Protein AF-A0A455U2U5-F1 (afdb_monomer_lite)

pLDDT: mean 88.4, std 13.2, range [47.06, 98.31]

Organism: NCBI:txid115553

Sequence (118 aa):
MPVDGQHLDSNATLELGVRPEHLVLEEQGPLSGQIEVLERLGGQTSLYVRMNDTLVTIMADGDVAHRVHDTVRFGFNPKCAHLFDADGLALPSLQQHPLAGLTRHDNRASDSPSEETA

Foldseek 3Di:
DQFDCVPPDPPFDKDKFADQAQKAFDQPAPAKFFFQDWAQPPQWIWTFTDGPPDTHIHIGGNPDPDDHGDMTHIYGDPQRMWIAGPVRHTTHGPDDDPCNPDDPVNPDDDPDDPPDDD

Secondary structure (DSSP, 8-state):
--B--TTS-TT---EEEE-GGGEEE-TT-SEEEEEEEEEE-SSEEEEEEEETTEEEEEEEETT----TT-EEEEEE-TTSEEEE-TTSPBPPBSSPPGGGG--TTTTS----------

Structure (mmCIF, N/CA/C/O backbone):
data_AF-A0A455U2U5-F1
#
_entry.id   AF-A0A455U2U5-F1
#
loop_
_atom_site.group_PDB
_atom_site.id
_atom_site.type_symbol
_atom_site.label_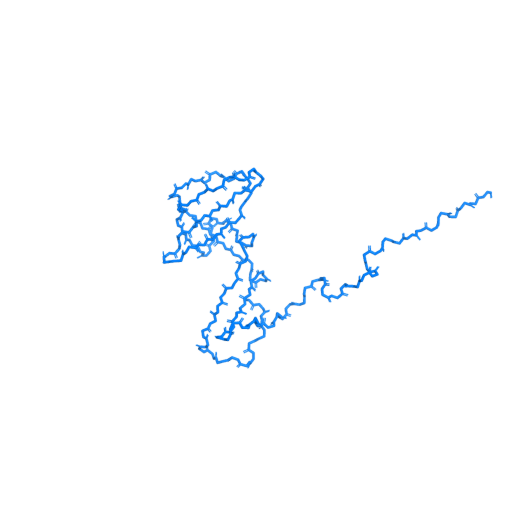atom_id
_atom_site.label_alt_id
_atom_site.label_comp_id
_atom_site.label_asym_id
_atom_site.label_entity_id
_atom_site.label_seq_id
_atom_site.pdbx_PDB_ins_code
_atom_site.Cartn_x
_atom_site.Cartn_y
_atom_site.Cartn_z
_atom_site.occupancy
_atom_site.B_iso_or_equiv
_atom_site.auth_seq_id
_atom_site.auth_comp_id
_atom_site.auth_asym_id
_atom_site.auth_atom_id
_atom_site.pdbx_PDB_model_num
ATOM 1 N N . MET A 1 1 ? 7.220 4.836 -10.128 1.00 88.25 1 MET A N 1
ATOM 2 C CA . MET A 1 1 ? 8.162 3.768 -9.733 1.00 88.25 1 MET A CA 1
ATOM 3 C C . MET A 1 1 ? 9.442 3.987 -10.530 1.00 88.25 1 MET A C 1
ATOM 5 O O . MET A 1 1 ? 9.318 4.077 -11.746 1.00 88.25 1 MET A O 1
ATOM 9 N N . PRO A 1 2 ? 10.625 4.169 -9.922 1.00 90.56 2 PRO A N 1
ATOM 10 C CA . PRO A 1 2 ? 11.875 4.356 -10.657 1.00 90.56 2 PRO A CA 1
ATOM 11 C C . PRO A 1 2 ? 12.521 2.997 -10.970 1.00 90.56 2 PRO A C 1
ATOM 13 O O . PRO A 1 2 ? 13.415 2.563 -10.250 1.00 90.56 2 PRO A O 1
ATOM 16 N N . VAL A 1 3 ? 12.067 2.316 -12.024 1.00 92.62 3 VAL A N 1
ATOM 17 C CA . VAL A 1 3 ? 12.614 1.019 -12.471 1.00 92.62 3 VAL A CA 1
ATOM 18 C C . VAL A 1 3 ? 13.022 1.067 -13.944 1.00 92.62 3 VAL A C 1
ATOM 20 O O . VAL A 1 3 ? 12.513 1.898 -14.696 1.00 92.62 3 VAL A O 1
ATOM 23 N N . ASP A 1 4 ? 13.949 0.201 -14.347 1.00 92.94 4 ASP A N 1
ATOM 24 C CA . ASP A 1 4 ? 14.400 0.070 -15.729 1.00 92.94 4 ASP A CA 1
ATOM 25 C C . ASP A 1 4 ? 13.422 -0.796 -16.530 1.00 92.94 4 ASP A C 1
ATOM 27 O O . ASP A 1 4 ? 13.313 -2.002 -16.314 1.00 92.94 4 ASP A O 1
ATOM 31 N N . GLY A 1 5 ? 12.693 -0.156 -17.444 1.00 90.12 5 GLY A N 1
ATOM 32 C CA . GLY A 1 5 ? 11.706 -0.791 -18.316 1.00 90.12 5 GLY A CA 1
ATOM 33 C C . GLY A 1 5 ? 12.076 -0.750 -19.798 1.00 90.12 5 GLY A C 1
ATOM 34 O O . GLY A 1 5 ? 11.195 -0.927 -20.630 1.00 90.12 5 GLY A O 1
ATOM 35 N N . GLN A 1 6 ? 13.339 -0.484 -20.155 1.00 90.88 6 GLN A N 1
ATOM 36 C CA . GLN A 1 6 ? 13.756 -0.271 -21.554 1.00 90.88 6 GLN A CA 1
ATOM 37 C C . GLN A 1 6 ? 13.444 -1.440 -22.501 1.00 90.88 6 GLN A C 1
ATOM 39 O O . GLN A 1 6 ? 13.320 -1.232 -23.705 1.00 90.88 6 GLN A O 1
ATOM 44 N N . HIS A 1 7 ? 13.315 -2.652 -21.964 1.00 87.56 7 HIS A N 1
ATOM 45 C CA . HIS A 1 7 ? 13.049 -3.869 -22.733 1.00 87.56 7 HIS A CA 1
ATOM 46 C C . HIS A 1 7 ? 11.567 -4.270 -22.745 1.00 87.56 7 HIS A C 1
ATOM 48 O O . HIS A 1 7 ? 11.234 -5.331 -23.262 1.00 87.56 7 HIS A O 1
ATOM 54 N N . LEU A 1 8 ? 10.683 -3.456 -22.159 1.00 90.81 8 LEU A N 1
ATOM 55 C CA . LEU A 1 8 ? 9.260 -3.761 -22.053 1.00 90.81 8 LEU A CA 1
ATOM 56 C C . LEU A 1 8 ? 8.462 -3.105 -23.176 1.00 90.81 8 LEU A C 1
ATOM 58 O O . LEU A 1 8 ? 8.679 -1.944 -23.529 1.00 90.81 8 LEU A O 1
ATOM 62 N N . ASP A 1 9 ? 7.462 -3.831 -23.670 1.00 92.50 9 ASP A N 1
ATOM 63 C CA . ASP A 1 9 ? 6.432 -3.257 -24.528 1.00 92.50 9 ASP A CA 1
ATOM 64 C C . ASP A 1 9 ? 5.612 -2.210 -23.762 1.00 92.50 9 ASP A C 1
ATOM 66 O O . ASP A 1 9 ? 5.306 -2.371 -22.580 1.00 92.50 9 ASP A O 1
ATOM 70 N N . SER A 1 10 ? 5.160 -1.153 -24.445 1.00 89.31 10 SER A N 1
ATOM 71 C CA . SER A 1 10 ? 4.381 -0.073 -23.810 1.00 89.31 10 SER A CA 1
ATOM 72 C C . SER A 1 10 ? 3.036 -0.523 -23.221 1.00 89.31 10 SER A C 1
ATOM 74 O O . SER A 1 10 ? 2.464 0.196 -22.407 1.00 89.31 10 SER A O 1
ATOM 76 N N . ASN A 1 11 ? 2.542 -1.699 -23.620 1.00 92.31 11 ASN A N 1
ATOM 77 C CA . ASN A 1 11 ? 1.312 -2.313 -23.111 1.00 92.31 11 ASN A CA 1
ATOM 78 C C . ASN A 1 11 ? 1.588 -3.555 -22.245 1.00 92.31 11 ASN A C 1
ATOM 80 O O . ASN A 1 11 ? 0.671 -4.340 -21.995 1.00 92.31 11 ASN A O 1
ATOM 84 N N . ALA A 1 12 ? 2.839 -3.768 -21.823 1.00 93.06 12 ALA A N 1
ATOM 85 C CA . ALA A 1 12 ? 3.182 -4.869 -20.938 1.00 93.06 12 ALA A CA 1
ATOM 86 C C . ALA A 1 12 ? 2.366 -4.774 -19.641 1.00 93.06 12 ALA A C 1
ATOM 88 O O . ALA A 1 12 ? 2.293 -3.724 -18.998 1.00 93.06 12 ALA A O 1
ATOM 89 N N . THR A 1 13 ? 1.736 -5.885 -19.264 1.00 95.38 13 THR A N 1
ATOM 90 C CA . THR A 1 13 ? 1.098 -6.013 -17.952 1.00 95.38 13 THR A CA 1
ATOM 91 C C . THR A 1 13 ? 2.178 -6.351 -16.938 1.00 95.38 13 THR A C 1
ATOM 93 O O . THR A 1 13 ? 2.967 -7.263 -17.165 1.00 95.38 13 THR A O 1
ATOM 96 N N . LEU A 1 14 ? 2.211 -5.601 -15.841 1.00 96.50 14 LEU A N 1
ATOM 97 C CA . LEU A 1 14 ? 3.195 -5.743 -14.774 1.00 96.50 14 LEU A CA 1
ATOM 98 C C . LEU A 1 14 ? 2.478 -5.960 -13.447 1.00 96.50 14 LEU A C 1
ATOM 100 O O . LEU A 1 14 ? 1.377 -5.444 -13.237 1.00 96.50 14 LEU A O 1
ATOM 104 N N . GLU A 1 15 ? 3.130 -6.666 -12.535 1.00 96.69 15 GLU A N 1
ATOM 105 C CA . GLU A 1 15 ? 2.661 -6.803 -11.161 1.00 96.69 15 GLU A CA 1
ATOM 106 C C . GLU A 1 15 ? 3.301 -5.727 -10.275 1.00 96.69 15 GLU A C 1
ATOM 108 O O . GLU A 1 15 ? 4.507 -5.488 -10.338 1.00 96.69 15 GLU A O 1
ATOM 113 N N . LEU A 1 16 ? 2.489 -5.066 -9.445 1.00 96.06 16 LEU A N 1
ATOM 114 C CA . LEU A 1 16 ? 2.936 -4.059 -8.483 1.00 96.06 16 LEU A CA 1
ATOM 115 C C . LEU A 1 16 ? 3.038 -4.676 -7.086 1.00 96.06 16 LEU A C 1
ATOM 117 O O . LEU A 1 16 ? 2.023 -5.011 -6.480 1.00 96.06 16 LEU A O 1
ATOM 121 N N . GLY A 1 17 ? 4.251 -4.734 -6.540 1.00 96.44 17 GLY A N 1
ATOM 122 C CA . GLY A 1 17 ? 4.499 -5.167 -5.167 1.00 96.44 17 GLY A CA 1
ATOM 123 C C . GLY A 1 17 ? 4.804 -3.996 -4.237 1.00 96.44 17 GLY A C 1
ATOM 124 O O . GLY A 1 17 ? 5.846 -3.355 -4.372 1.00 96.44 17 GLY A O 1
ATOM 125 N N . VAL A 1 18 ? 3.936 -3.755 -3.252 1.00 96.94 18 VAL A N 1
ATOM 126 C CA . VAL A 1 18 ? 4.149 -2.799 -2.150 1.00 96.94 18 VAL A CA 1
ATOM 127 C C . VAL A 1 18 ? 4.169 -3.582 -0.839 1.00 96.94 18 VAL A C 1
ATOM 129 O O . VAL A 1 18 ? 3.298 -4.419 -0.608 1.00 96.94 18 VAL A O 1
ATOM 132 N N . ARG A 1 19 ? 5.148 -3.323 0.032 1.00 96.50 19 ARG A N 1
ATOM 133 C CA . ARG A 1 19 ? 5.160 -3.932 1.370 1.00 96.50 19 ARG A CA 1
ATOM 134 C C . ARG A 1 19 ? 4.072 -3.305 2.260 1.00 96.50 19 ARG A C 1
ATOM 136 O O . ARG A 1 19 ? 3.874 -2.093 2.150 1.00 96.50 19 ARG A O 1
ATOM 143 N N . PRO A 1 20 ? 3.407 -4.066 3.149 1.00 97.44 20 PRO A N 1
ATOM 144 C CA . PRO A 1 20 ? 2.349 -3.542 4.020 1.00 97.44 20 PRO A CA 1
ATOM 145 C C . PRO A 1 20 ? 2.742 -2.303 4.832 1.00 97.44 20 PRO A C 1
ATOM 147 O O . PRO A 1 20 ? 1.946 -1.381 4.970 1.00 97.44 20 PRO A O 1
ATOM 150 N N . GLU A 1 21 ? 3.978 -2.260 5.329 1.00 97.06 21 GLU A N 1
ATOM 151 C CA . GLU A 1 21 ? 4.555 -1.153 6.100 1.00 97.06 21 GLU A CA 1
ATOM 152 C C . GLU A 1 21 ? 4.853 0.108 5.270 1.00 97.06 21 GLU A C 1
ATOM 154 O O . GLU A 1 21 ? 5.126 1.170 5.822 1.00 97.06 21 GLU A O 1
ATOM 159 N N . HIS A 1 22 ? 4.813 0.013 3.938 1.00 96.69 22 HIS A N 1
ATOM 160 C CA . HIS A 1 22 ? 4.973 1.154 3.033 1.00 96.69 22 HIS A CA 1
ATOM 161 C C . HIS A 1 22 ? 3.635 1.731 2.554 1.00 96.69 22 HIS A C 1
ATOM 163 O O . HIS A 1 22 ? 3.635 2.739 1.841 1.00 96.69 22 HIS A O 1
ATOM 169 N N . LEU A 1 23 ? 2.512 1.107 2.923 1.00 97.12 23 LEU A N 1
ATOM 170 C CA . LEU A 1 23 ? 1.180 1.661 2.716 1.00 97.12 23 LEU A CA 1
ATOM 171 C C . LEU A 1 23 ? 0.844 2.567 3.898 1.00 97.12 23 LEU A C 1
ATOM 173 O O . LEU A 1 23 ? 0.817 2.132 5.045 1.00 97.12 23 LEU A O 1
ATOM 177 N N . VAL A 1 24 ? 0.591 3.838 3.610 1.00 96.12 24 VAL A N 1
ATOM 178 C CA . VAL A 1 24 ? 0.372 4.874 4.620 1.00 96.12 24 VAL A CA 1
ATOM 179 C C . VAL A 1 24 ? -1.072 5.335 4.541 1.00 96.12 24 VAL A C 1
ATOM 181 O O . VAL A 1 24 ? -1.553 5.693 3.465 1.00 96.12 24 VAL A O 1
ATOM 184 N N . LEU A 1 25 ? -1.769 5.315 5.677 1.00 95.69 25 LEU A N 1
ATOM 185 C CA . LEU A 1 25 ? -3.112 5.876 5.796 1.00 95.69 25 LEU A CA 1
ATOM 186 C C . LEU A 1 25 ? -3.042 7.395 5.627 1.00 95.69 25 LEU A C 1
ATOM 188 O O . LEU A 1 25 ? -2.315 8.077 6.344 1.00 95.69 25 LEU A O 1
ATOM 192 N N . GLU A 1 26 ? -3.813 7.925 4.685 1.00 94.88 26 GLU A N 1
ATOM 193 C CA . GLU A 1 26 ? -3.814 9.342 4.328 1.00 94.88 26 GLU A CA 1
ATOM 194 C C . GLU A 1 26 ? -5.230 9.751 3.916 1.00 94.88 26 GLU A C 1
ATOM 196 O O . GLU A 1 26 ? -5.786 9.186 2.976 1.00 94.88 26 GLU A O 1
ATOM 201 N N . GLU A 1 27 ? -5.816 10.771 4.551 1.00 93.44 27 GLU A N 1
ATOM 202 C CA . GLU A 1 27 ? -7.191 11.223 4.251 1.00 93.44 27 GLU A CA 1
ATOM 203 C C . GLU A 1 27 ? -7.399 11.616 2.780 1.00 93.44 27 GLU A C 1
ATOM 205 O O . GLU A 1 27 ? -8.504 11.512 2.241 1.00 93.44 27 GLU A O 1
ATOM 210 N N . GLN A 1 28 ? -6.330 12.064 2.118 1.00 94.94 28 GLN A N 1
ATOM 211 C CA . GLN A 1 28 ? -6.321 12.428 0.701 1.00 94.94 28 GLN A CA 1
ATOM 212 C C . GLN A 1 28 ? -5.574 11.421 -0.183 1.00 94.94 28 GLN A C 1
ATOM 214 O O . GLN A 1 28 ? -5.293 11.717 -1.344 1.00 94.94 28 GLN A O 1
ATOM 219 N N . GLY A 1 29 ? -5.311 10.219 0.339 1.00 95.62 29 GLY A N 1
ATOM 220 C CA . GLY A 1 29 ? -4.612 9.151 -0.365 1.00 95.62 29 GLY A CA 1
ATOM 221 C C . GLY A 1 29 ? -5.318 8.745 -1.668 1.00 95.62 29 GLY A C 1
ATOM 222 O O . GLY A 1 29 ? -6.553 8.758 -1.745 1.00 95.62 29 GLY A O 1
ATOM 223 N N . PRO A 1 30 ? -4.570 8.402 -2.727 1.00 96.19 30 PRO A N 1
ATOM 224 C CA . PRO A 1 30 ? -5.145 8.095 -4.035 1.00 96.19 30 PRO A CA 1
ATOM 225 C C . PRO A 1 30 ? -5.930 6.777 -4.058 1.00 96.19 30 PRO A C 1
ATOM 227 O O . PRO A 1 30 ? -6.770 6.595 -4.936 1.00 96.19 30 PRO A O 1
ATOM 230 N N . LEU A 1 31 ? -5.667 5.870 -3.113 1.00 96.62 31 LEU A N 1
ATOM 231 C CA . LEU A 1 31 ? -6.347 4.585 -2.988 1.00 96.62 31 LEU A CA 1
ATOM 232 C C . LEU A 1 31 ? -7.396 4.655 -1.879 1.00 96.62 31 LEU A C 1
ATOM 234 O O . LEU A 1 31 ? -7.228 5.382 -0.897 1.00 96.62 31 LEU A O 1
ATOM 238 N N . SER A 1 32 ? -8.474 3.891 -2.027 1.00 97.62 32 SER A N 1
ATOM 239 C CA . SER A 1 32 ? -9.521 3.764 -1.017 1.00 97.62 32 SER A CA 1
ATOM 240 C C . SER A 1 32 ? -10.025 2.331 -0.923 1.00 97.62 32 SER A C 1
ATOM 242 O O . SER A 1 32 ? -10.015 1.581 -1.897 1.00 97.62 32 SER A O 1
ATOM 244 N N . GLY A 1 33 ? -10.473 1.946 0.265 1.00 97.75 33 GLY A N 1
ATOM 245 C CA . GLY A 1 33 ? -11.067 0.639 0.493 1.00 97.75 33 GLY A CA 1
ATOM 246 C C . GLY A 1 33 ? -11.718 0.546 1.863 1.00 97.75 33 GLY A C 1
ATOM 247 O O . GLY A 1 33 ? -11.584 1.448 2.693 1.00 97.75 33 GLY A O 1
ATOM 248 N N . GLN A 1 34 ? -12.440 -0.543 2.093 1.00 98.31 34 GLN A N 1
ATOM 249 C CA . GLN A 1 34 ? -13.135 -0.792 3.351 1.00 98.31 34 GLN A CA 1
ATOM 250 C C . GLN A 1 34 ? -12.351 -1.779 4.213 1.00 98.31 34 GLN A C 1
ATOM 252 O O . GLN A 1 34 ? -11.909 -2.814 3.723 1.00 98.31 34 GLN A O 1
ATOM 257 N N . ILE A 1 35 ? -12.205 -1.494 5.505 1.00 98.06 35 ILE A N 1
ATOM 258 C CA . ILE A 1 35 ? -11.585 -2.428 6.452 1.00 98.06 35 ILE A CA 1
ATOM 259 C C . ILE A 1 35 ? -12.511 -3.640 6.650 1.00 98.06 35 ILE A C 1
ATOM 261 O O . ILE A 1 35 ? -13.617 -3.495 7.168 1.00 98.06 35 ILE A O 1
ATOM 265 N N . GLU A 1 36 ? -12.051 -4.838 6.289 1.00 97.94 36 GLU A N 1
ATOM 266 C CA . GLU A 1 36 ? -12.734 -6.109 6.579 1.00 97.94 36 GLU A CA 1
ATOM 267 C C . GLU A 1 36 ? -12.296 -6.691 7.923 1.00 97.94 36 GLU A C 1
ATOM 269 O O . GLU A 1 36 ? -13.120 -7.206 8.677 1.00 97.94 36 GLU A O 1
ATOM 274 N N . VAL A 1 37 ? -11.001 -6.598 8.234 1.00 97.12 37 VAL A N 1
ATOM 275 C CA . VAL A 1 37 ? -10.422 -7.134 9.470 1.00 97.12 37 VAL A CA 1
ATOM 276 C C . VAL A 1 37 ? -9.407 -6.146 10.034 1.00 97.12 37 VAL A C 1
ATOM 278 O O . VAL A 1 37 ? -8.673 -5.490 9.296 1.00 97.12 37 VAL A O 1
ATOM 281 N N . LEU A 1 38 ? -9.375 -6.049 11.362 1.00 95.56 38 LEU A N 1
ATOM 282 C CA . LEU A 1 38 ? -8.444 -5.219 12.115 1.00 95.56 38 LEU A CA 1
ATOM 283 C C . LEU A 1 38 ? -7.829 -6.060 13.240 1.00 95.56 38 LEU A C 1
ATOM 285 O O . LEU A 1 38 ? -8.537 -6.494 14.148 1.00 95.56 38 LEU A O 1
ATOM 289 N N . GLU A 1 39 ? -6.515 -6.272 13.186 1.00 96.06 39 GLU A N 1
ATOM 290 C CA . GLU A 1 39 ? -5.750 -7.057 14.162 1.00 96.06 39 GLU A CA 1
ATOM 291 C C . GLU A 1 39 ? -4.798 -6.150 14.944 1.00 96.06 39 GLU A C 1
ATOM 293 O O . GLU A 1 39 ? -3.894 -5.543 14.373 1.00 96.06 39 GLU A O 1
ATOM 298 N N . ARG A 1 40 ? -4.981 -6.061 16.267 1.00 94.44 40 ARG A N 1
ATOM 299 C CA . ARG A 1 40 ? -4.135 -5.248 17.157 1.00 94.44 40 ARG A CA 1
ATOM 300 C C . ARG A 1 40 ? -3.055 -6.124 17.785 1.00 94.44 40 ARG A C 1
ATOM 302 O O . ARG A 1 40 ? -3.366 -7.004 18.583 1.00 94.44 40 ARG A O 1
ATOM 309 N N . LEU A 1 41 ? -1.796 -5.857 17.451 1.00 92.88 41 LEU A N 1
ATOM 310 C CA . LEU A 1 41 ? -0.622 -6.649 17.841 1.00 92.88 41 LEU A CA 1
ATOM 311 C C . LEU A 1 41 ? 0.266 -5.900 18.855 1.00 92.88 41 LEU A C 1
ATOM 313 O O . LEU A 1 41 ? 1.481 -6.078 18.905 1.00 92.88 41 LEU A O 1
ATOM 317 N N . GLY A 1 42 ? -0.337 -5.025 19.663 1.00 90.00 42 GLY A N 1
ATOM 318 C CA . GLY A 1 42 ? 0.373 -4.166 20.609 1.00 90.00 42 GLY A CA 1
ATOM 319 C C . GLY A 1 42 ? 0.916 -2.911 19.931 1.00 90.00 42 GLY A C 1
ATOM 320 O O . GLY A 1 42 ? 0.195 -1.926 19.821 1.00 90.00 42 GLY A O 1
ATOM 321 N N . GLY A 1 43 ? 2.177 -2.941 19.490 1.00 91.81 43 GLY A N 1
ATOM 322 C CA . GLY A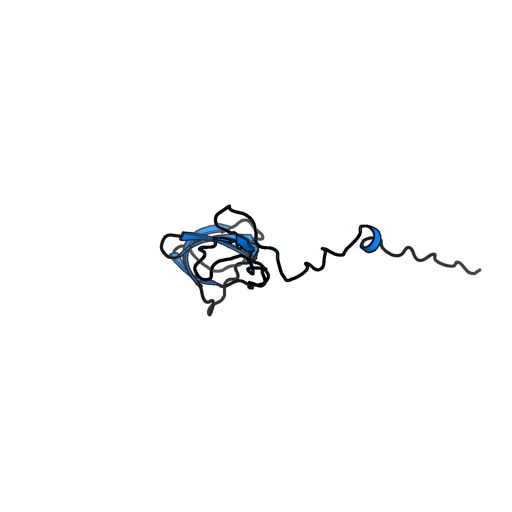 1 43 ? 2.840 -1.779 18.875 1.00 91.81 43 GLY A CA 1
ATOM 323 C C . GLY A 1 43 ? 2.407 -1.489 17.435 1.00 91.81 43 GLY A C 1
ATOM 324 O O . GLY A 1 43 ? 2.665 -0.402 16.931 1.00 91.81 43 GLY A O 1
ATOM 325 N N . GLN A 1 44 ? 1.746 -2.448 16.788 1.00 94.00 44 GLN A N 1
ATOM 326 C CA . GLN A 1 44 ? 1.291 -2.347 15.406 1.00 94.00 44 GLN A CA 1
ATOM 327 C C . GLN A 1 44 ? -0.145 -2.848 15.272 1.00 94.00 44 GLN A C 1
ATOM 329 O O . GLN A 1 44 ? -0.604 -3.694 16.048 1.00 94.00 44 GLN A O 1
ATOM 334 N N . THR A 1 45 ? -0.833 -2.354 14.250 1.00 95.38 45 THR A N 1
ATOM 335 C CA . THR A 1 45 ? -2.163 -2.800 13.843 1.00 95.38 45 THR A CA 1
ATOM 336 C C . THR A 1 45 ? -2.119 -3.233 12.382 1.00 95.38 45 THR A C 1
ATOM 338 O O . THR A 1 45 ? -1.760 -2.438 11.514 1.00 95.38 45 THR A O 1
ATOM 341 N N . SER A 1 46 ? -2.508 -4.478 12.097 1.00 97.00 46 SER A N 1
ATOM 342 C CA . SER A 1 46 ? -2.700 -4.949 10.720 1.00 97.00 46 SER A CA 1
ATOM 343 C C . SER A 1 46 ? -4.141 -4.693 10.288 1.00 97.00 46 SER A C 1
ATOM 345 O O . SER A 1 46 ? -5.086 -5.129 10.950 1.00 97.00 46 SER A O 1
ATOM 347 N N . LEU A 1 47 ? -4.311 -3.973 9.182 1.00 97.69 47 LEU A N 1
ATOM 348 C CA . LEU A 1 47 ? -5.601 -3.694 8.559 1.00 97.69 47 LEU A CA 1
ATOM 349 C C . LEU A 1 47 ? -5.707 -4.498 7.269 1.00 97.69 47 LEU A C 1
ATOM 351 O O . LEU A 1 47 ? -4.870 -4.349 6.382 1.00 97.69 47 LEU A O 1
ATOM 355 N N . TYR A 1 48 ? -6.754 -5.304 7.143 1.00 98.06 48 TYR A N 1
ATOM 356 C CA . TYR A 1 48 ? -7.088 -5.990 5.901 1.00 98.06 48 TYR A CA 1
ATOM 357 C C . TYR A 1 48 ? -8.190 -5.192 5.215 1.00 98.06 48 TYR A C 1
ATOM 359 O O . TYR A 1 48 ? -9.320 -5.123 5.701 1.00 98.06 48 TYR A O 1
ATOM 367 N N . VAL A 1 49 ? -7.834 -4.536 4.118 1.00 98.19 49 VAL A N 1
ATOM 368 C CA . VAL A 1 49 ? -8.652 -3.550 3.418 1.00 98.19 49 VAL A CA 1
ATOM 369 C C . VAL A 1 49 ? -9.089 -4.112 2.072 1.00 98.19 49 VAL A C 1
ATOM 371 O O . VAL A 1 49 ? -8.262 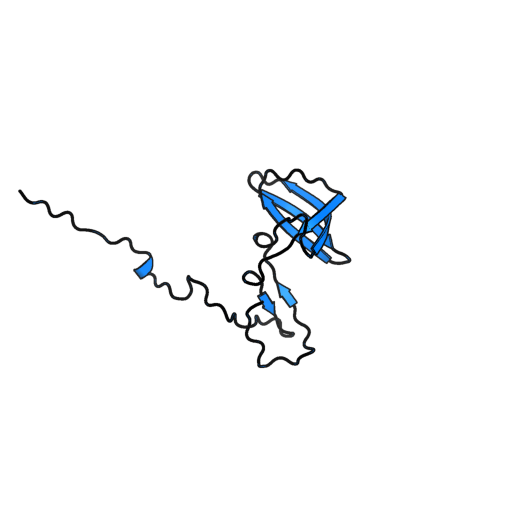-4.426 1.218 1.00 98.19 49 VAL A O 1
ATOM 374 N N . ARG A 1 50 ? -10.399 -4.220 1.861 1.00 98.19 50 ARG A N 1
ATOM 375 C CA . ARG A 1 50 ? -10.995 -4.579 0.576 1.00 98.19 50 ARG A CA 1
ATOM 376 C C . ARG A 1 50 ? -11.005 -3.367 -0.344 1.00 98.19 50 ARG A C 1
ATOM 378 O O . ARG A 1 50 ? -11.688 -2.379 -0.070 1.00 98.19 50 ARG A O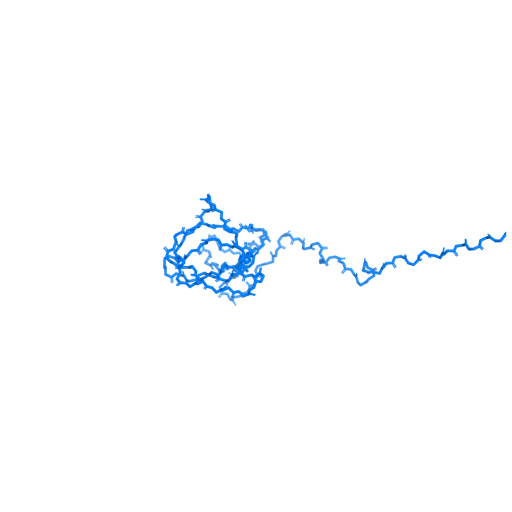 1
ATOM 385 N N . MET A 1 51 ? -10.272 -3.463 -1.445 1.00 95.88 51 MET A N 1
ATOM 386 C CA . MET A 1 51 ? -10.271 -2.504 -2.544 1.00 95.88 51 MET A CA 1
ATOM 387 C C . MET A 1 51 ? -10.775 -3.214 -3.802 1.00 95.88 51 MET A C 1
ATOM 389 O O . MET A 1 51 ? -10.037 -3.976 -4.427 1.00 95.88 51 MET A O 1
ATOM 393 N N . ASN A 1 52 ? -12.031 -2.964 -4.180 1.00 92.69 52 ASN A N 1
ATOM 394 C CA . ASN A 1 52 ? -12.730 -3.716 -5.231 1.00 92.69 52 ASN A CA 1
ATOM 395 C C . ASN A 1 52 ? -12.662 -5.230 -4.945 1.00 92.69 52 ASN A C 1
ATOM 397 O O . ASN A 1 52 ? -13.094 -5.654 -3.878 1.00 92.69 52 ASN A O 1
ATOM 401 N N . ASP A 1 53 ? -12.079 -6.027 -5.843 1.00 93.44 53 ASP A N 1
ATOM 402 C CA . ASP A 1 53 ? -11.920 -7.478 -5.672 1.00 93.44 53 ASP A CA 1
ATOM 403 C C . ASP A 1 53 ? -10.613 -7.872 -4.952 1.00 93.44 53 ASP A C 1
ATOM 405 O O . ASP A 1 53 ? -10.412 -9.038 -4.606 1.00 93.44 53 ASP A O 1
ATOM 409 N N . THR A 1 54 ? -9.736 -6.910 -4.653 1.00 95.38 54 THR A N 1
ATOM 410 C CA . THR A 1 54 ? -8.415 -7.153 -4.055 1.00 95.38 54 THR A CA 1
ATOM 411 C C . THR A 1 54 ? -8.438 -6.922 -2.546 1.00 95.38 54 THR A C 1
ATOM 413 O O . THR A 1 54 ? -8.959 -5.915 -2.068 1.00 95.38 54 THR A O 1
ATOM 416 N N . LEU A 1 55 ? -7.836 -7.837 -1.783 1.00 97.25 55 LEU A N 1
ATOM 417 C CA . LEU A 1 55 ? -7.569 -7.640 -0.357 1.00 97.25 55 LEU A CA 1
ATOM 418 C C . LEU A 1 55 ? -6.141 -7.120 -0.176 1.00 97.25 55 LEU A C 1
ATOM 420 O O . LEU A 1 55 ? -5.191 -7.747 -0.636 1.00 97.25 55 LEU A O 1
ATOM 424 N N . VAL A 1 56 ? -5.999 -5.980 0.492 1.00 97.44 56 VAL A N 1
ATOM 425 C CA . VAL A 1 56 ? -4.721 -5.308 0.744 1.00 97.44 56 VAL A CA 1
ATOM 426 C C . VAL A 1 56 ? -4.442 -5.308 2.242 1.00 97.44 56 VAL A C 1
ATOM 428 O O . VAL A 1 56 ? -5.323 -4.978 3.031 1.00 97.44 56 VAL A O 1
ATOM 431 N N . THR A 1 57 ? -3.216 -5.634 2.644 1.00 98.12 57 THR A N 1
ATOM 432 C CA . THR A 1 57 ? -2.788 -5.534 4.044 1.00 98.12 57 THR A CA 1
ATOM 433 C C . THR A 1 57 ? -2.008 -4.243 4.257 1.00 98.12 57 THR A C 1
ATOM 435 O O . THR A 1 57 ? -1.016 -4.008 3.573 1.00 98.12 57 THR A O 1
ATOM 438 N N . ILE A 1 58 ? -2.428 -3.431 5.225 1.00 97.62 58 ILE A N 1
ATOM 439 C CA . ILE A 1 58 ? -1.732 -2.218 5.669 1.00 97.62 58 ILE A CA 1
ATOM 440 C C . ILE A 1 58 ? -1.234 -2.450 7.091 1.00 97.62 58 ILE A C 1
ATOM 442 O O . ILE A 1 58 ? -1.991 -2.926 7.938 1.00 97.62 58 ILE A O 1
ATOM 446 N N . MET A 1 59 ? 0.021 -2.099 7.359 1.00 97.00 59 MET A N 1
ATOM 447 C CA . MET A 1 59 ? 0.587 -2.145 8.705 1.00 97.00 59 MET A CA 1
ATOM 448 C C . MET A 1 59 ? 0.714 -0.721 9.243 1.00 97.00 59 MET A C 1
ATOM 450 O O . MET A 1 59 ? 1.521 0.059 8.750 1.00 97.00 59 MET A O 1
ATOM 454 N N . ALA A 1 60 ? -0.107 -0.390 10.235 1.00 93.81 60 ALA A N 1
ATOM 455 C CA . ALA A 1 60 ? -0.138 0.916 10.884 1.00 93.81 60 ALA A CA 1
ATOM 456 C C . ALA A 1 60 ? 0.345 0.818 12.339 1.00 93.81 60 ALA A C 1
ATOM 458 O O . ALA A 1 60 ? 0.502 -0.279 12.884 1.00 93.81 60 ALA A O 1
ATOM 459 N N . ASP A 1 61 ? 0.547 1.966 12.980 1.00 90.50 61 ASP A N 1
ATOM 460 C CA . ASP A 1 61 ? 0.903 2.032 14.397 1.00 90.50 61 ASP A CA 1
ATOM 461 C C . ASP A 1 61 ? -0.218 1.479 15.304 1.00 90.50 61 ASP A C 1
ATOM 463 O O . ASP A 1 61 ? -1.369 1.288 14.905 1.00 90.50 61 ASP A O 1
ATOM 467 N N . GLY A 1 62 ? 0.109 1.131 16.548 1.00 83.19 62 GLY A N 1
ATOM 468 C CA . GLY A 1 62 ? -0.840 0.503 17.481 1.00 83.19 62 GLY A CA 1
ATOM 469 C C . GLY A 1 62 ? -2.041 1.376 17.888 1.00 83.19 62 GLY A C 1
ATOM 470 O O . GLY A 1 62 ? -3.050 0.858 18.376 1.00 83.19 62 GLY A O 1
ATOM 471 N N . ASP A 1 63 ? -1.960 2.691 17.688 1.00 81.44 63 ASP A N 1
ATOM 472 C CA . ASP A 1 63 ? -2.909 3.692 18.183 1.00 81.44 63 ASP A CA 1
ATOM 473 C C . ASP A 1 63 ? -3.979 4.120 17.161 1.00 81.44 63 ASP A C 1
ATOM 475 O O . ASP A 1 63 ? -4.782 5.010 17.449 1.00 81.44 63 ASP A O 1
ATOM 479 N N . VAL A 1 64 ? -4.083 3.447 16.006 1.00 83.44 64 VAL A N 1
ATOM 480 C CA . VAL A 1 64 ? -5.123 3.769 15.015 1.00 83.44 64 VAL A CA 1
ATOM 481 C C . VAL A 1 64 ? -6.538 3.630 15.594 1.00 83.44 64 VAL A C 1
ATOM 483 O O . VAL A 1 64 ? -6.934 2.586 16.139 1.00 83.44 64 VAL A O 1
ATOM 486 N N . ALA A 1 65 ? -7.331 4.690 15.412 1.00 87.81 65 ALA A N 1
ATOM 487 C CA . ALA A 1 65 ? -8.706 4.815 15.902 1.00 87.81 65 ALA A CA 1
ATOM 488 C C . ALA A 1 65 ? -9.773 4.205 14.967 1.00 87.81 65 ALA A C 1
ATOM 490 O O . ALA A 1 65 ? -10.969 4.306 15.252 1.00 87.81 65 ALA A O 1
ATOM 491 N N . HIS A 1 66 ? -9.353 3.568 13.870 1.00 93.38 66 HIS A N 1
ATOM 492 C CA . HIS A 1 66 ? -10.251 2.943 12.901 1.00 93.38 66 HIS A CA 1
ATOM 493 C C . HIS A 1 66 ? -10.991 1.723 13.460 1.00 93.38 66 HIS A C 1
ATOM 495 O O . HIS A 1 66 ? -10.561 1.059 14.413 1.00 93.38 66 HIS A O 1
ATOM 501 N N . ARG A 1 67 ? -12.118 1.423 12.822 1.00 93.94 67 ARG A N 1
ATOM 502 C CA . ARG A 1 67 ? -12.994 0.286 13.084 1.00 93.94 67 ARG A CA 1
ATOM 503 C C . ARG A 1 67 ? -13.157 -0.568 11.833 1.00 93.94 67 ARG A C 1
ATOM 505 O O . ARG A 1 67 ? -12.994 -0.110 10.706 1.00 93.94 67 ARG A O 1
ATOM 512 N N . VAL A 1 68 ? -13.527 -1.827 12.047 1.00 96.44 68 VAL A N 1
ATOM 513 C CA . VAL A 1 68 ? -14.013 -2.685 10.962 1.00 96.44 68 VAL A CA 1
ATOM 514 C C . VAL A 1 68 ? -15.202 -1.996 10.284 1.00 96.44 68 VAL A C 1
ATOM 516 O O . VAL A 1 68 ? -16.028 -1.386 10.962 1.00 96.44 68 VAL A O 1
ATOM 519 N N . HIS A 1 69 ? -15.267 -2.102 8.958 1.00 97.31 69 HIS A N 1
ATOM 520 C CA . HIS A 1 69 ? -16.197 -1.430 8.048 1.00 97.31 69 HIS A CA 1
ATOM 521 C C . HIS A 1 69 ? -15.958 0.063 7.791 1.00 97.31 69 HIS A C 1
ATOM 523 O O . HIS A 1 69 ? -16.633 0.614 6.913 1.00 97.31 69 HIS A O 1
ATOM 529 N N . ASP A 1 70 ? -14.985 0.706 8.446 1.00 97.44 70 ASP A N 1
ATOM 530 C CA . ASP A 1 70 ? -14.578 2.059 8.062 1.00 97.44 70 ASP A CA 1
ATOM 531 C C . ASP A 1 70 ? -14.015 2.052 6.634 1.00 97.44 70 ASP A C 1
ATOM 533 O O . ASP A 1 70 ? -13.294 1.137 6.225 1.00 97.44 70 ASP A O 1
ATOM 537 N N . THR A 1 71 ? -14.335 3.100 5.874 1.00 97.31 71 THR A N 1
ATOM 538 C CA . THR A 1 71 ? -13.645 3.385 4.613 1.00 97.31 71 THR A CA 1
ATOM 539 C C . THR A 1 71 ? -12.396 4.190 4.922 1.00 97.31 71 THR A C 1
ATOM 541 O O . THR A 1 71 ? -12.480 5.264 5.518 1.00 97.31 71 THR A O 1
ATOM 544 N N . VAL A 1 72 ? -11.247 3.686 4.492 1.00 97.06 72 VAL A N 1
ATOM 545 C CA . VAL A 1 72 ? -9.960 4.361 4.641 1.00 97.06 72 VAL A CA 1
ATOM 546 C C . VAL A 1 72 ? -9.403 4.749 3.285 1.00 97.06 72 VAL A C 1
ATOM 548 O O . VAL A 1 72 ? -9.696 4.125 2.262 1.00 97.06 72 VAL A O 1
ATOM 551 N N . ARG A 1 73 ? -8.584 5.797 3.293 1.00 97.81 73 ARG A N 1
ATOM 552 C CA . ARG A 1 73 ? -7.772 6.208 2.155 1.00 97.81 73 ARG A CA 1
ATOM 553 C C . ARG A 1 73 ? -6.305 6.043 2.505 1.00 97.81 73 ARG A C 1
ATOM 555 O O . ARG A 1 73 ? -5.919 6.178 3.666 1.00 97.81 73 ARG A O 1
ATOM 562 N N . PHE A 1 74 ? -5.512 5.674 1.512 1.00 97.19 74 PHE A N 1
ATOM 563 C CA . PHE A 1 74 ? -4.102 5.373 1.701 1.00 97.19 74 PHE A CA 1
ATOM 564 C C . PHE A 1 74 ? -3.307 5.590 0.416 1.00 97.19 74 PHE A C 1
ATOM 566 O O . PHE A 1 74 ? -3.855 5.717 -0.683 1.00 97.19 74 PHE A O 1
ATOM 573 N N . GLY A 1 75 ? -1.995 5.656 0.573 1.00 97.31 75 GLY A N 1
ATOM 574 C CA . GLY A 1 75 ? -1.036 5.802 -0.507 1.00 97.31 75 GLY A CA 1
ATOM 575 C C . GLY A 1 75 ? 0.251 5.055 -0.195 1.00 97.31 75 GLY A C 1
ATOM 576 O O . GLY A 1 75 ? 0.363 4.355 0.808 1.00 97.31 75 GLY A O 1
ATOM 577 N N . PHE A 1 76 ? 1.229 5.193 -1.077 1.00 96.88 76 PHE A N 1
ATOM 578 C CA . PHE A 1 76 ? 2.580 4.696 -0.855 1.00 96.88 76 PHE A CA 1
ATOM 579 C C . PHE A 1 76 ? 3.569 5.574 -1.610 1.00 96.88 76 PHE A C 1
ATOM 581 O O . PHE A 1 76 ? 3.245 6.176 -2.637 1.00 96.88 76 PHE A O 1
ATOM 588 N N . ASN A 1 77 ? 4.807 5.623 -1.126 1.00 95.00 77 ASN A N 1
ATOM 589 C CA . ASN A 1 77 ? 5.880 6.294 -1.843 1.00 95.00 77 ASN A CA 1
ATOM 590 C C . ASN A 1 77 ? 6.294 5.448 -3.062 1.00 95.00 77 ASN A C 1
ATOM 592 O O . ASN A 1 77 ? 6.725 4.305 -2.878 1.00 95.00 77 ASN A O 1
ATOM 596 N N . PRO A 1 78 ? 6.286 5.989 -4.297 1.00 94.00 78 PRO A N 1
ATOM 597 C CA . PRO A 1 78 ? 6.727 5.258 -5.479 1.00 94.00 78 PRO A CA 1
ATOM 598 C C . PRO A 1 78 ? 8.210 4.853 -5.485 1.00 94.00 78 PRO A C 1
ATOM 600 O O . PRO A 1 78 ? 8.682 4.307 -6.475 1.00 94.00 78 PRO A O 1
ATOM 603 N N . LYS A 1 79 ? 8.984 5.166 -4.452 1.00 92.19 79 LYS A N 1
ATOM 604 C CA . LYS A 1 79 ? 10.356 4.675 -4.271 1.00 92.19 79 LYS A CA 1
ATOM 605 C C . LYS A 1 79 ? 10.418 3.366 -3.477 1.00 92.19 79 LYS A C 1
ATOM 607 O O . LYS A 1 79 ? 11.446 2.705 -3.481 1.00 92.19 79 LYS A O 1
ATOM 612 N N . CYS A 1 80 ? 9.325 3.004 -2.808 1.00 92.31 80 CYS A N 1
ATOM 613 C CA . CYS A 1 80 ? 9.225 1.869 -1.890 1.00 92.31 80 CYS A CA 1
ATOM 614 C C . CYS A 1 80 ? 8.439 0.683 -2.467 1.00 92.31 80 CYS A C 1
ATOM 616 O O . CYS A 1 80 ? 8.098 -0.237 -1.720 1.00 92.31 80 CYS A O 1
ATOM 618 N N . ALA A 1 81 ? 8.117 0.713 -3.762 1.00 95.19 81 ALA A N 1
ATOM 619 C CA . ALA A 1 81 ? 7.424 -0.388 -4.414 1.00 95.19 81 ALA A CA 1
ATOM 620 C C . ALA A 1 81 ? 8.168 -0.894 -5.649 1.00 95.19 81 ALA A C 1
ATOM 622 O O . ALA A 1 81 ? 9.060 -0.232 -6.188 1.00 95.19 81 ALA A O 1
ATOM 623 N N . HIS A 1 82 ? 7.799 -2.103 -6.039 1.00 95.38 82 HIS A N 1
ATOM 624 C CA . HIS A 1 82 ? 8.493 -2.937 -7.003 1.00 95.38 82 HIS A CA 1
ATOM 625 C C . HIS A 1 82 ? 7.554 -3.265 -8.158 1.00 95.38 82 HIS A C 1
ATOM 627 O O . HIS A 1 82 ? 6.350 -3.410 -7.954 1.00 95.38 82 HIS A O 1
ATOM 633 N N . LEU A 1 83 ? 8.114 -3.386 -9.358 1.00 96.50 83 LEU A N 1
ATOM 634 C CA . LEU A 1 83 ? 7.396 -3.884 -10.523 1.00 96.50 83 LEU A CA 1
ATOM 635 C C . LEU A 1 83 ? 8.012 -5.212 -10.951 1.00 96.50 83 LEU A C 1
ATOM 637 O O . LEU A 1 83 ? 9.240 -5.332 -10.969 1.00 96.50 83 LEU A O 1
ATOM 641 N N . PHE A 1 84 ? 7.160 -6.171 -11.290 1.00 96.25 84 PHE A N 1
ATOM 642 C CA . PHE A 1 84 ? 7.551 -7.477 -11.805 1.00 96.25 84 PHE A CA 1
ATOM 643 C C . PHE A 1 84 ? 6.984 -7.665 -13.209 1.00 96.25 84 PHE A C 1
ATOM 645 O O . PHE A 1 84 ? 5.872 -7.213 -13.498 1.00 96.25 84 PHE A O 1
ATOM 652 N N . ASP A 1 85 ? 7.771 -8.285 -14.081 1.00 95.44 85 ASP A N 1
ATOM 653 C CA . ASP A 1 85 ? 7.343 -8.640 -15.431 1.00 95.44 85 ASP A CA 1
ATOM 654 C C . ASP A 1 85 ? 6.455 -9.898 -15.452 1.00 95.44 85 ASP A C 1
ATOM 656 O O . ASP A 1 85 ? 6.116 -10.473 -14.416 1.00 95.44 85 ASP A O 1
ATOM 660 N N . ALA A 1 86 ? 6.046 -10.315 -16.653 1.00 94.69 86 ALA A N 1
ATOM 661 C CA . ALA A 1 86 ? 5.179 -11.475 -16.853 1.00 94.69 86 ALA A CA 1
ATOM 662 C C . ALA A 1 86 ? 5.833 -12.814 -16.459 1.00 94.69 86 ALA A C 1
ATOM 664 O O . ALA A 1 86 ? 5.114 -13.783 -16.215 1.00 94.69 86 ALA A O 1
ATOM 665 N N . ASP A 1 87 ? 7.165 -12.863 -16.371 1.00 93.75 87 ASP A N 1
ATOM 666 C CA . ASP A 1 87 ? 7.922 -14.025 -15.898 1.00 93.75 87 ASP A CA 1
ATOM 667 C C . ASP A 1 87 ? 8.111 -13.995 -14.366 1.00 93.75 87 ASP A C 1
ATOM 669 O O . ASP A 1 87 ? 8.722 -14.896 -13.784 1.00 93.75 87 ASP A O 1
ATOM 673 N N . GLY A 1 88 ? 7.572 -12.969 -13.693 1.00 93.81 88 GLY A N 1
ATOM 674 C CA . GLY A 1 88 ? 7.684 -12.760 -12.252 1.00 93.81 88 GLY A CA 1
ATOM 675 C C . GLY A 1 88 ? 9.048 -12.219 -11.819 1.00 93.81 88 GLY A C 1
ATOM 676 O O . GLY A 1 88 ? 9.366 -12.237 -10.626 1.00 93.81 88 GLY A O 1
ATOM 677 N N . LEU A 1 89 ? 9.877 -11.744 -12.753 1.00 94.69 89 LEU A N 1
ATOM 678 C CA . LEU A 1 89 ? 11.174 -11.159 -12.441 1.00 94.69 89 LEU A CA 1
ATOM 679 C C . LEU A 1 89 ? 11.019 -9.684 -12.078 1.00 94.69 89 LEU A C 1
ATOM 681 O O . L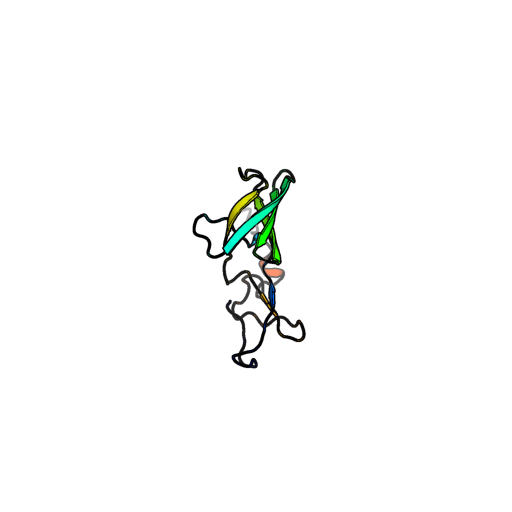EU A 1 89 ? 10.300 -8.920 -12.721 1.00 94.69 89 LEU A O 1
ATOM 685 N N . ALA A 1 90 ? 11.719 -9.271 -11.022 1.00 94.44 90 ALA A N 1
ATOM 686 C CA . ALA A 1 90 ? 11.719 -7.882 -10.588 1.00 94.44 90 ALA A CA 1
ATOM 687 C C . ALA A 1 90 ? 12.486 -7.006 -11.584 1.00 94.44 90 ALA A C 1
ATOM 689 O O . ALA A 1 90 ? 13.642 -7.287 -11.913 1.00 94.44 90 ALA A O 1
ATOM 690 N N . LEU A 1 91 ? 11.876 -5.893 -11.986 1.00 94.31 91 LEU A N 1
ATOM 691 C CA . LEU A 1 91 ? 12.554 -4.893 -12.798 1.00 94.31 91 LEU A CA 1
ATOM 692 C C . LEU A 1 91 ? 13.655 -4.198 -11.977 1.00 94.31 91 LEU A C 1
ATOM 694 O O . LEU A 1 91 ? 13.417 -3.834 -10.816 1.00 94.31 91 LEU A O 1
ATOM 698 N N . PRO A 1 92 ? 14.853 -3.970 -12.549 1.00 91.62 92 PRO A N 1
ATOM 699 C CA . PRO A 1 92 ? 15.942 -3.308 -11.841 1.00 91.62 92 PRO A CA 1
ATOM 700 C C . PRO A 1 92 ? 15.539 -1.910 -11.358 1.00 91.62 92 PRO A C 1
ATOM 702 O O . PRO A 1 92 ? 15.034 -1.098 -12.129 1.00 91.62 92 PRO A O 1
ATOM 705 N N . SER A 1 93 ? 15.787 -1.595 -10.086 1.00 89.00 93 SER A N 1
ATOM 706 C CA . SER A 1 93 ? 15.565 -0.241 -9.562 1.00 89.00 93 SER A CA 1
ATOM 707 C C . SER A 1 93 ? 16.582 0.740 -10.151 1.00 89.00 93 SER A C 1
ATOM 709 O O . SER A 1 93 ? 17.788 0.512 -10.073 1.00 89.00 93 SER A O 1
ATOM 711 N N . LEU A 1 94 ? 16.105 1.876 -10.665 1.00 88.50 94 LEU A N 1
ATOM 712 C CA . LEU A 1 94 ? 16.943 3.005 -11.094 1.00 88.50 94 LEU A CA 1
ATOM 713 C C . LEU A 1 94 ? 17.449 3.836 -9.908 1.00 88.50 94 LEU A C 1
ATOM 715 O O . LEU A 1 94 ? 18.358 4.651 -10.057 1.00 88.50 94 LEU A O 1
ATOM 719 N N . GLN A 1 95 ? 16.875 3.645 -8.719 1.00 81.94 95 GLN A N 1
ATOM 720 C CA . GLN A 1 95 ? 17.431 4.179 -7.483 1.00 81.94 95 GLN A CA 1
ATOM 721 C C . GLN A 1 95 ? 18.336 3.143 -6.827 1.00 81.94 95 GLN A C 1
ATOM 723 O O . GLN A 1 95 ? 17.881 2.067 -6.432 1.00 81.94 95 GLN A O 1
ATOM 728 N N . GLN A 1 96 ? 19.605 3.504 -6.643 1.00 68.00 96 GLN A N 1
ATOM 729 C CA . GLN A 1 96 ? 20.494 2.757 -5.765 1.00 68.00 96 GLN A CA 1
ATOM 730 C C . GLN A 1 96 ? 20.035 2.929 -4.316 1.00 68.00 96 GLN A C 1
ATOM 732 O O . GLN A 1 96 ? 19.847 4.049 -3.832 1.00 68.00 96 GLN A O 1
ATOM 737 N N . HIS A 1 97 ? 19.845 1.808 -3.621 1.00 67.62 97 HIS A N 1
ATOM 738 C CA . HIS A 1 97 ? 19.580 1.831 -2.190 1.00 67.62 97 HIS A CA 1
ATOM 739 C C . HIS A 1 97 ? 20.813 2.402 -1.467 1.00 67.62 97 HIS A C 1
ATOM 741 O O . HIS A 1 97 ? 21.925 1.991 -1.804 1.00 67.62 97 HIS A O 1
ATOM 747 N N . PRO A 1 98 ? 20.667 3.276 -0.452 1.00 68.38 98 PRO A N 1
ATOM 748 C CA . PRO A 1 98 ? 21.812 3.861 0.257 1.00 68.38 98 PRO A CA 1
ATOM 749 C C . PRO A 1 98 ? 22.788 2.817 0.817 1.00 68.38 98 PRO A C 1
ATOM 751 O O . PRO A 1 98 ? 23.987 3.055 0.891 1.00 68.38 98 PRO A O 1
ATOM 754 N N . LEU A 1 99 ? 22.272 1.635 1.166 1.00 70.69 99 LEU A N 1
ATOM 755 C CA . LEU A 1 99 ? 23.077 0.528 1.689 1.00 70.69 99 LEU A CA 1
ATOM 756 C C . LEU A 1 99 ? 23.764 -0.318 0.602 1.00 70.69 99 LEU A C 1
ATOM 758 O O . LEU A 1 99 ? 24.629 -1.117 0.933 1.00 70.69 99 LEU A O 1
ATOM 762 N N . ALA A 1 100 ? 23.404 -0.176 -0.678 1.00 69.31 100 ALA A N 1
ATOM 763 C CA . ALA A 1 100 ? 23.953 -1.007 -1.756 1.00 69.31 100 ALA A CA 1
ATOM 764 C C . ALA A 1 100 ? 25.450 -0.752 -2.012 1.00 69.31 100 ALA A C 1
ATOM 766 O O . ALA A 1 100 ? 26.127 -1.607 -2.575 1.00 69.31 100 ALA A O 1
ATOM 767 N N . GLY A 1 101 ? 25.961 0.409 -1.590 1.00 68.94 101 GLY A N 1
ATOM 768 C CA . GLY A 1 101 ? 27.384 0.750 -1.639 1.00 68.94 101 GLY A CA 1
ATOM 769 C C . GLY A 1 101 ? 28.126 0.563 -0.316 1.00 68.94 101 GLY A C 1
ATOM 770 O O . GLY A 1 101 ? 29.332 0.786 -0.284 1.00 68.94 101 GLY A O 1
ATOM 771 N N . LEU A 1 102 ? 27.437 0.180 0.768 1.00 75.38 102 LEU A N 1
ATOM 772 C CA . LEU A 1 102 ? 28.078 0.017 2.069 1.00 75.38 102 LEU A CA 1
ATOM 773 C C . LEU A 1 102 ? 28.804 -1.321 2.142 1.00 75.38 102 LEU A C 1
ATOM 775 O O . LEU A 1 102 ? 28.248 -2.396 1.914 1.00 75.38 102 LEU A O 1
ATOM 779 N N . THR A 1 103 ? 30.063 -1.240 2.524 1.00 77.31 103 THR A N 1
ATOM 780 C CA . THR A 1 103 ? 30.905 -2.371 2.864 1.00 77.31 103 THR A CA 1
ATOM 781 C C . THR A 1 103 ? 30.863 -2.620 4.368 1.00 77.31 103 THR A C 1
ATOM 783 O O . THR A 1 103 ? 30.503 -1.764 5.174 1.00 77.31 103 THR A O 1
ATOM 786 N N . ARG A 1 104 ? 31.297 -3.810 4.790 1.00 70.12 104 ARG A N 1
ATOM 787 C CA . ARG A 1 104 ? 31.407 -4.152 6.218 1.00 70.12 104 ARG A CA 1
ATOM 788 C C . ARG A 1 104 ? 32.296 -3.171 7.001 1.00 70.12 104 ARG A C 1
ATOM 790 O O . ARG A 1 104 ? 32.130 -3.049 8.212 1.00 70.12 104 ARG A O 1
ATOM 797 N N . HIS A 1 105 ? 33.230 -2.497 6.326 1.00 72.50 105 HIS A N 1
ATOM 798 C CA . HIS A 1 105 ? 34.119 -1.510 6.933 1.00 72.50 105 HIS A CA 1
ATOM 799 C C . HIS A 1 105 ? 33.403 -0.206 7.289 1.00 72.50 105 HIS A C 1
ATOM 801 O O . HIS A 1 105 ? 33.756 0.396 8.299 1.00 72.50 105 HIS A O 1
ATOM 807 N N . ASP A 1 106 ? 32.357 0.167 6.551 1.00 75.75 106 ASP A N 1
ATOM 808 C CA . ASP A 1 106 ? 31.593 1.397 6.792 1.00 75.75 106 ASP A CA 1
ATOM 809 C C . ASP A 1 106 ? 30.766 1.338 8.090 1.00 75.75 106 ASP A C 1
ATOM 811 O O . ASP A 1 106 ? 30.392 2.367 8.643 1.00 75.75 106 ASP A O 1
ATOM 815 N N . ASN A 1 107 ? 30.536 0.133 8.628 1.00 71.69 107 ASN A N 1
ATOM 816 C CA . ASN A 1 107 ? 29.847 -0.083 9.905 1.00 71.69 107 ASN A CA 1
ATOM 817 C C . ASN A 1 107 ? 30.794 -0.155 11.117 1.00 71.69 107 ASN A C 1
ATOM 819 O O . ASN A 1 107 ? 30.328 -0.348 12.243 1.00 71.69 107 ASN A O 1
ATOM 823 N N . ARG A 1 108 ? 32.118 -0.060 10.926 1.00 74.81 108 ARG A N 1
ATOM 824 C CA . ARG A 1 108 ? 33.074 -0.097 12.040 1.00 74.81 108 ARG A CA 1
ATOM 825 C C . ARG A 1 108 ? 33.234 1.314 12.606 1.00 74.81 108 ARG A C 1
ATOM 827 O O . ARG A 1 108 ? 33.723 2.199 11.913 1.00 74.81 108 ARG A O 1
ATOM 834 N N . ALA A 1 109 ? 32.853 1.514 13.869 1.00 67.19 109 ALA A N 1
ATOM 835 C CA . ALA A 1 109 ? 33.164 2.748 14.585 1.00 67.19 109 ALA A CA 1
ATOM 836 C C . ALA A 1 109 ? 34.686 2.976 14.584 1.00 67.19 109 ALA A C 1
ATOM 838 O O . ALA A 1 109 ? 35.458 2.039 14.803 1.00 67.19 109 ALA A O 1
ATOM 839 N N . SER A 1 110 ? 35.116 4.204 14.301 1.00 62.78 110 SER A N 1
ATOM 840 C CA . SER A 1 110 ? 36.517 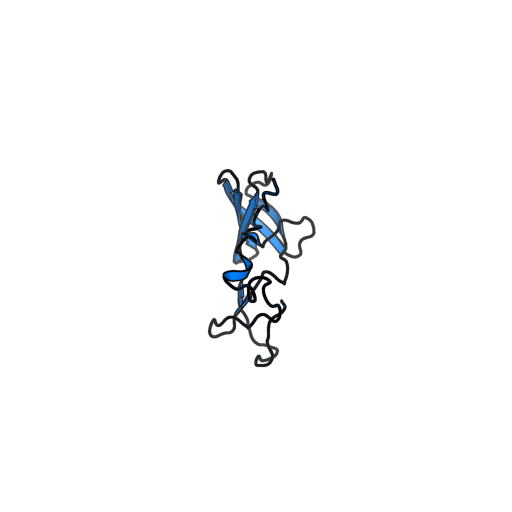4.609 14.384 1.00 62.78 110 SER A CA 1
ATOM 841 C C . SER A 1 110 ? 36.991 4.493 15.834 1.00 62.78 110 SER A C 1
ATOM 843 O O . SER A 1 110 ? 36.589 5.297 16.673 1.00 62.78 110 SER A O 1
ATOM 845 N N . ASP A 1 111 ? 37.823 3.490 16.126 1.00 58.72 111 ASP A N 1
ATOM 846 C CA . ASP A 1 111 ? 38.588 3.419 17.373 1.00 58.72 111 ASP A CA 1
ATOM 847 C C . ASP A 1 111 ? 39.561 4.608 17.396 1.00 58.72 111 ASP A C 1
ATOM 849 O O . ASP A 1 111 ? 40.597 4.595 16.730 1.00 58.72 111 ASP A O 1
ATOM 853 N N . SER A 1 112 ? 39.210 5.663 18.129 1.00 52.31 112 SER A N 1
ATOM 854 C CA . SER A 1 112 ? 40.138 6.744 18.464 1.00 52.31 112 SER A CA 1
ATOM 855 C C . SER A 1 112 ? 41.079 6.246 19.567 1.00 52.31 112 SER A C 1
ATOM 857 O O . SER A 1 112 ? 40.583 5.900 20.642 1.00 52.31 112 SER A O 1
ATOM 859 N N . PRO A 1 113 ? 42.410 6.212 19.381 1.00 52.44 113 PRO A N 1
ATOM 860 C CA . PRO A 1 113 ? 43.308 5.987 20.500 1.00 52.44 113 PRO A CA 1
ATOM 861 C C . PRO A 1 113 ? 43.321 7.256 21.361 1.00 52.44 113 PRO A C 1
ATOM 863 O O . PRO A 1 113 ? 43.651 8.342 20.886 1.00 52.44 113 PRO A O 1
ATOM 866 N N . SER A 1 114 ? 42.930 7.135 22.626 1.00 50.38 114 SER A N 1
ATOM 867 C CA . SER A 1 114 ? 43.168 8.158 23.639 1.00 50.38 114 SER A CA 1
ATOM 868 C C . SER A 1 114 ? 44.679 8.275 23.858 1.00 50.38 114 SER A C 1
ATOM 870 O O . SER A 1 114 ? 45.284 7.395 24.467 1.00 50.38 114 SER A O 1
ATOM 872 N N . GLU A 1 115 ? 45.297 9.341 23.348 1.00 47.06 115 GLU A N 1
ATOM 873 C CA . GLU A 1 115 ? 46.650 9.732 23.749 1.00 47.06 115 GLU A CA 1
ATOM 874 C C . GLU A 1 115 ? 46.623 10.200 25.209 1.00 47.06 115 GLU A C 1
ATOM 876 O O . GLU A 1 115 ? 46.196 11.304 25.541 1.00 47.06 115 GLU A O 1
ATOM 881 N N . GLU A 1 116 ? 47.076 9.314 26.089 1.00 51.66 116 GLU A N 1
ATOM 882 C CA . GLU A 1 116 ? 47.494 9.606 27.452 1.00 51.66 116 GLU A CA 1
ATOM 883 C C . GLU A 1 116 ? 48.837 10.346 27.384 1.00 51.66 116 GLU A C 1
ATOM 885 O O . GLU A 1 116 ? 49.881 9.745 27.136 1.00 51.66 116 GLU A O 1
ATOM 890 N N . THR A 1 117 ? 48.818 11.671 27.542 1.00 47.41 117 THR A N 1
ATOM 891 C CA . THR A 1 117 ? 50.037 12.454 27.800 1.00 47.41 117 THR A CA 1
ATOM 892 C C . THR A 1 117 ? 50.127 12.753 29.294 1.00 47.41 117 THR A C 1
ATOM 894 O O . THR A 1 117 ? 49.267 13.434 29.855 1.00 47.41 117 THR A O 1
ATOM 897 N N . ALA A 1 118 ? 51.157 12.173 29.912 1.00 51.16 118 ALA A N 1
ATOM 898 C CA . ALA A 1 118 ? 51.663 12.482 31.246 1.00 51.16 118 ALA A CA 1
ATOM 899 C C . ALA A 1 118 ? 52.467 13.792 31.263 1.00 51.16 118 ALA A C 1
ATOM 901 O O . ALA A 1 118 ? 53.005 14.169 30.194 1.00 51.16 118 ALA A O 1
#

Radius of gyration: 20.98 Å; chains: 1; bounding box: 68×26×56 Å

InterPro domains:
  IPR008995 Molybdate/tungstate binding, C-terminal [SSF50331] (6-88)
  IPR012340 Nucleic acid-binding, OB-fold [G3DSA:2.40.50.140] (19-77)
  IPR013611 Transport-associated OB, type 2 [PF08402] (16-84)